Protein AF-A0A4W5PQU6-F1 (afdb_monomer_lite)

Sequence (144 aa):
MLPQLRRDQFDNLEKHTQSGIEFVERYSKFVKERSEIEISYAKQIRNLSKKYQPKKNSREEEENKYTSCRAFLSTLNELNDYAGQHEVIAENLTSQIITELSRYLTELKAERKSVRTHTLPVCVLIHLLFVCAIYFLYIHPSPS

Foldseek 3Di:
DDPDDDPDCVVVVLVVLVVVLVVLVVVLVVLLVVLVVLLVVLVVLLVVLVVPPDDPDPVVVVVCVDPVNVVVNVVSVVSNVVSVLSNVSSCCSVVPVSVVSVVVSVVSVVCSVVDDDDDDDPDVVVVVVVVVVCVVPVSDPDDD

Organism: NCBI:txid62062

pLDDT: mean 78.06, std 17.91, range [39.88, 98.31]

Radius of gyration: 25.52 Å; chains: 1; bounding box: 55×22×90 Å

Structure (mmCIF, N/CA/C/O backbone):
data_AF-A0A4W5PQU6-F1
#
_entry.id   AF-A0A4W5PQU6-F1
#
loop_
_atom_site.group_PDB
_atom_site.id
_atom_site.type_symbol
_atom_site.label_atom_id
_atom_site.label_alt_id
_atom_site.label_comp_id
_atom_site.label_asym_id
_atom_site.label_entity_id
_atom_site.label_seq_id
_atom_site.pdbx_PDB_ins_code
_atom_site.Cartn_x
_atom_site.Cartn_y
_atom_site.Cartn_z
_atom_site.occupancy
_atom_site.B_iso_or_equiv
_atom_site.auth_seq_id
_atom_site.auth_comp_id
_atom_site.auth_asym_id
_atom_site.auth_atom_id
_atom_site.pdbx_PDB_model_num
ATOM 1 N N . MET A 1 1 ? 28.219 14.332 -55.116 1.00 41.31 1 MET A N 1
ATOM 2 C CA . MET A 1 1 ? 28.054 14.444 -53.652 1.00 41.31 1 MET A CA 1
ATOM 3 C C . MET A 1 1 ? 26.777 13.692 -53.299 1.00 41.31 1 MET A C 1
ATOM 5 O O . MET A 1 1 ? 25.696 14.204 -53.546 1.00 41.31 1 MET A O 1
ATOM 9 N N . LEU A 1 2 ? 26.889 12.420 -52.904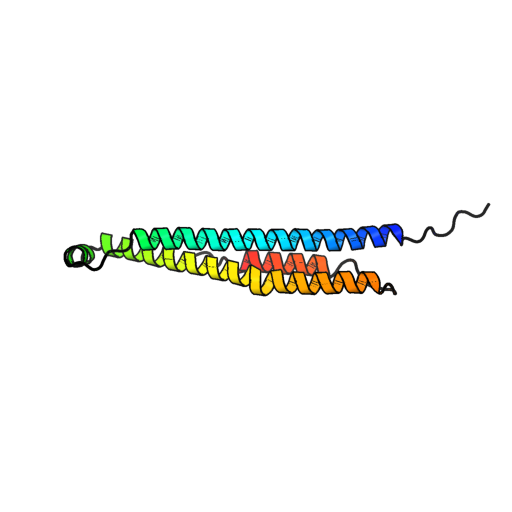 1.00 40.50 2 LEU A N 1
ATOM 10 C CA . LEU A 1 2 ? 25.724 11.605 -52.540 1.00 40.50 2 LEU A CA 1
ATOM 11 C C . LEU A 1 2 ? 25.187 12.084 -51.180 1.00 40.50 2 LEU A C 1
ATOM 13 O O . LEU A 1 2 ? 26.001 12.334 -50.286 1.00 40.50 2 LEU A O 1
ATOM 17 N N . PRO A 1 3 ? 23.862 12.244 -51.011 1.00 47.44 3 PRO A N 1
ATOM 18 C CA . PRO A 1 3 ? 23.292 12.669 -49.742 1.00 47.44 3 PRO A CA 1
ATOM 19 C C . PRO A 1 3 ? 23.584 11.599 -48.689 1.00 47.44 3 PRO A C 1
ATOM 21 O O . PRO A 1 3 ? 23.506 10.406 -48.976 1.00 47.44 3 PRO A O 1
ATOM 24 N N . GLN A 1 4 ? 23.969 12.043 -47.491 1.00 52.22 4 GLN A N 1
ATOM 25 C CA . GLN A 1 4 ? 24.349 11.199 -46.360 1.00 52.22 4 GLN A CA 1
ATOM 26 C C . GLN A 1 4 ? 23.266 10.148 -46.072 1.00 52.22 4 GLN A C 1
ATOM 28 O O . GLN A 1 4 ? 22.252 10.421 -45.432 1.00 52.22 4 GLN A O 1
ATOM 33 N N . LEU A 1 5 ? 23.484 8.938 -46.580 1.00 46.81 5 LEU A N 1
ATOM 34 C CA . LEU A 1 5 ? 22.621 7.789 -46.386 1.00 46.81 5 LEU A CA 1
ATOM 35 C C . LEU A 1 5 ? 22.848 7.261 -44.960 1.00 46.81 5 LEU A C 1
ATOM 37 O O . LEU A 1 5 ? 23.930 6.773 -44.655 1.00 46.81 5 LEU A O 1
ATOM 41 N N . ARG A 1 6 ? 21.808 7.349 -44.120 1.00 48.47 6 ARG A N 1
ATOM 42 C CA . ARG A 1 6 ? 21.674 6.729 -42.786 1.00 48.47 6 ARG A CA 1
ATOM 43 C C . ARG A 1 6 ? 22.739 7.117 -41.745 1.00 48.47 6 ARG A C 1
ATOM 45 O O . ARG A 1 6 ? 23.659 6.356 -41.479 1.00 48.47 6 ARG A O 1
ATOM 52 N N . ARG A 1 7 ? 22.497 8.219 -41.022 1.00 53.09 7 ARG A N 1
ATOM 53 C CA . ARG A 1 7 ? 22.714 8.175 -39.565 1.00 53.09 7 ARG A CA 1
ATOM 54 C C . ARG A 1 7 ? 21.633 7.256 -39.012 1.00 53.09 7 ARG A C 1
ATOM 56 O O . ARG A 1 7 ? 20.441 7.558 -39.087 1.00 53.09 7 ARG A O 1
ATOM 63 N N . ASP A 1 8 ? 22.056 6.062 -38.655 1.00 66.19 8 ASP A N 1
ATOM 64 C CA . ASP A 1 8 ? 21.224 5.029 -38.082 1.00 66.19 8 ASP A CA 1
ATOM 65 C C . ASP A 1 8 ? 20.594 5.546 -36.771 1.00 66.19 8 ASP A C 1
ATOM 67 O O . ASP A 1 8 ? 21.147 6.380 -36.062 1.00 66.19 8 ASP A O 1
ATOM 71 N N . GLN A 1 9 ? 19.353 5.156 -36.475 1.00 72.12 9 GLN A N 1
ATOM 72 C CA . GLN A 1 9 ? 18.593 5.712 -35.340 1.00 72.12 9 GLN A CA 1
ATOM 73 C C . GLN A 1 9 ? 19.093 5.191 -33.975 1.00 72.12 9 GLN A C 1
ATOM 75 O O . GLN A 1 9 ? 18.353 5.247 -32.993 1.00 72.12 9 GLN A O 1
ATOM 80 N N . PHE A 1 10 ? 20.320 4.664 -33.904 1.00 71.06 10 PHE A N 1
ATOM 81 C CA . PHE A 1 10 ? 20.870 4.023 -32.711 1.00 71.06 10 PHE A CA 1
ATOM 82 C C . PHE A 1 10 ? 20.955 4.994 -31.537 1.00 71.06 10 PHE A C 1
ATOM 84 O O . PHE A 1 10 ? 20.456 4.656 -30.471 1.00 71.06 10 PHE A O 1
ATOM 91 N N . ASP A 1 11 ? 21.447 6.220 -31.742 1.00 75.31 11 ASP A N 1
ATOM 92 C CA . ASP A 1 11 ? 21.533 7.228 -30.673 1.00 75.31 11 ASP A CA 1
ATOM 93 C C . ASP A 1 11 ? 20.157 7.575 -30.079 1.00 75.31 11 ASP A C 1
ATOM 95 O O . ASP A 1 11 ? 20.004 7.767 -28.871 1.00 75.31 11 ASP A O 1
ATOM 99 N N . ASN A 1 12 ? 19.128 7.665 -30.928 1.00 75.38 12 ASN A N 1
ATOM 100 C CA . ASN A 1 12 ? 17.764 7.967 -30.492 1.00 75.38 12 ASN A CA 1
ATOM 101 C C . ASN A 1 12 ? 17.141 6.775 -29.753 1.00 75.38 12 ASN A C 1
ATOM 103 O O . ASN A 1 12 ? 16.466 6.962 -28.741 1.00 75.38 12 ASN A O 1
ATOM 107 N N . LEU A 1 13 ? 17.394 5.555 -30.233 1.00 72.81 13 LEU A N 1
ATOM 108 C CA . LEU A 1 13 ? 16.939 4.322 -29.596 1.00 72.81 13 LEU A CA 1
ATOM 109 C C . LEU A 1 13 ? 17.620 4.108 -28.238 1.00 72.81 13 LEU A C 1
ATOM 111 O O . LEU A 1 13 ? 16.960 3.766 -27.257 1.00 72.81 13 LEU A O 1
ATOM 115 N N . GLU A 1 14 ? 18.924 4.351 -28.154 1.00 78.69 14 GLU A N 1
ATOM 116 C CA . GLU A 1 14 ? 19.679 4.252 -26.910 1.00 78.69 14 GLU A CA 1
ATOM 117 C C . GLU A 1 14 ? 19.147 5.239 -25.865 1.00 78.69 14 GLU A C 1
ATOM 119 O O . GLU A 1 14 ? 18.855 4.844 -24.736 1.00 78.69 14 GLU A O 1
ATOM 124 N N . LYS A 1 15 ? 18.930 6.502 -26.251 1.00 79.88 15 LYS A N 1
ATOM 125 C CA . LYS A 1 15 ? 18.326 7.504 -25.362 1.00 79.88 15 LYS A CA 1
ATOM 126 C C . LYS A 1 15 ? 16.925 7.095 -24.911 1.00 79.88 15 LYS A C 1
ATOM 128 O O . LYS A 1 15 ? 16.635 7.164 -23.723 1.00 79.88 15 LYS A O 1
ATOM 133 N N . HIS A 1 16 ? 16.072 6.629 -25.826 1.00 77.25 16 HIS A N 1
ATOM 134 C CA . HIS A 1 16 ? 14.705 6.222 -25.492 1.00 77.25 16 HIS A CA 1
ATOM 135 C C . HIS A 1 16 ? 14.670 5.040 -24.511 1.00 77.25 16 HIS A C 1
ATOM 137 O O . HIS A 1 16 ? 13.930 5.072 -23.528 1.00 77.25 16 HIS A O 1
ATOM 143 N N . THR A 1 17 ? 15.509 4.023 -24.734 1.00 78.94 17 THR A N 1
ATOM 144 C CA . THR A 1 17 ? 15.605 2.858 -23.838 1.00 78.94 17 THR A CA 1
ATOM 145 C C . THR A 1 17 ? 16.166 3.226 -22.463 1.00 78.94 17 THR A C 1
ATOM 147 O O . THR A 1 17 ? 15.649 2.758 -21.450 1.00 78.94 17 THR A O 1
ATOM 15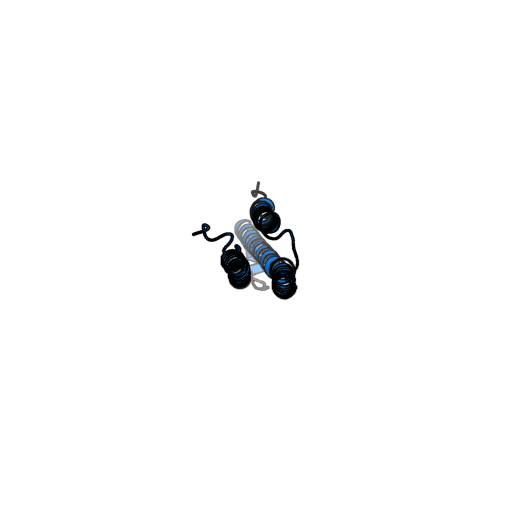0 N N . GLN A 1 18 ? 17.157 4.120 -22.396 1.00 83.75 18 GLN A N 1
ATOM 151 C CA . GLN A 1 18 ? 17.657 4.679 -21.136 1.00 83.75 18 GLN A CA 1
ATOM 152 C C . GLN A 1 18 ? 16.566 5.466 -20.388 1.00 83.75 18 GLN A C 1
ATOM 154 O O . GLN A 1 18 ? 16.358 5.233 -19.199 1.00 83.75 18 GLN A O 1
ATOM 159 N N . SER A 1 19 ? 15.810 6.330 -21.074 1.00 85.00 19 SER A N 1
ATOM 160 C CA . SER A 1 19 ? 14.696 7.064 -20.456 1.00 85.00 19 SER A CA 1
ATOM 161 C C . SER A 1 19 ? 13.587 6.139 -19.942 1.00 85.00 19 SER A C 1
ATOM 163 O O . SER A 1 19 ? 12.998 6.415 -18.899 1.00 85.00 19 SER A O 1
ATOM 165 N N . GLY A 1 20 ? 13.316 5.024 -20.629 1.00 81.56 20 GLY A N 1
ATOM 166 C CA . GLY A 1 20 ? 12.383 3.998 -20.152 1.00 81.56 20 GLY A CA 1
ATOM 167 C C . GLY A 1 20 ? 12.836 3.354 -18.838 1.00 81.56 20 GLY A C 1
ATOM 168 O O . GLY A 1 20 ? 12.036 3.215 -17.914 1.00 81.56 20 GLY A O 1
ATOM 169 N N . ILE A 1 21 ? 14.128 3.030 -18.718 1.00 86.31 21 ILE A N 1
ATOM 170 C CA . ILE A 1 21 ? 14.726 2.499 -17.482 1.00 86.31 21 ILE A CA 1
ATOM 171 C C . ILE A 1 21 ? 14.597 3.516 -16.338 1.00 86.31 21 ILE A C 1
ATOM 173 O O . ILE A 1 21 ? 14.110 3.169 -15.263 1.00 86.31 21 ILE A O 1
ATOM 177 N N . GLU A 1 22 ? 14.964 4.777 -16.576 1.00 89.62 22 GLU A N 1
ATOM 178 C CA . GLU A 1 22 ? 14.862 5.853 -15.575 1.00 89.62 22 GLU A CA 1
ATOM 179 C C . GLU A 1 22 ? 13.421 6.098 -15.118 1.00 89.62 22 GLU A C 1
ATOM 181 O O . GLU A 1 22 ? 13.171 6.410 -13.950 1.00 89.62 22 GLU A O 1
ATOM 186 N N . PHE A 1 23 ? 12.457 5.964 -16.031 1.00 86.69 23 PHE A N 1
ATOM 187 C CA . PHE A 1 23 ? 11.044 6.072 -15.698 1.00 86.69 23 PHE A CA 1
ATOM 188 C C . PHE A 1 23 ? 10.605 4.950 -14.755 1.00 86.69 23 PHE A C 1
ATOM 190 O O . PHE A 1 23 ? 9.992 5.236 -13.726 1.00 86.69 23 PHE A O 1
ATOM 197 N N . VAL A 1 24 ? 10.945 3.693 -15.066 1.00 86.38 24 VAL A N 1
ATOM 198 C CA . VAL A 1 24 ? 10.609 2.542 -14.212 1.00 86.38 24 VAL A CA 1
ATOM 199 C C . VAL A 1 24 ? 11.254 2.690 -12.834 1.00 86.38 24 VAL A C 1
ATOM 201 O O . VAL A 1 24 ? 10.580 2.489 -11.832 1.00 86.38 24 VAL A O 1
ATOM 204 N N . GLU A 1 25 ? 12.515 3.124 -12.750 1.00 92.50 25 GLU A N 1
ATOM 205 C CA . GLU A 1 25 ? 13.189 3.388 -11.469 1.00 92.50 25 GLU A CA 1
ATOM 206 C C . GLU A 1 25 ? 12.475 4.464 -10.641 1.00 92.50 25 GLU A C 1
ATOM 208 O O . GLU A 1 25 ? 12.243 4.289 -9.440 1.00 92.50 25 GLU A O 1
ATOM 213 N N . ARG A 1 26 ? 12.078 5.566 -11.286 1.00 92.31 26 ARG A N 1
ATOM 214 C CA . ARG A 1 26 ? 11.320 6.644 -10.641 1.00 92.31 26 ARG A CA 1
ATOM 215 C C . ARG A 1 26 ? 9.956 6.161 -10.159 1.00 92.31 26 ARG A C 1
ATOM 217 O O . ARG A 1 26 ? 9.550 6.504 -9.051 1.00 92.31 26 ARG A O 1
ATOM 224 N N . TYR A 1 27 ? 9.265 5.365 -10.969 1.00 87.81 27 TYR A N 1
ATOM 225 C CA . TYR A 1 27 ? 7.961 4.818 -10.622 1.00 87.81 27 TYR A CA 1
ATOM 226 C C . TYR A 1 27 ? 8.058 3.814 -9.465 1.00 87.81 27 TYR A C 1
ATOM 228 O O . TYR A 1 27 ? 7.286 3.910 -8.516 1.00 87.81 27 TYR A O 1
ATOM 236 N N . SER A 1 28 ? 9.062 2.932 -9.458 1.00 89.62 28 SER A N 1
ATOM 237 C CA . SER A 1 28 ? 9.336 2.033 -8.328 1.00 89.62 28 SER A CA 1
ATOM 238 C C . SER A 1 28 ? 9.553 2.796 -7.024 1.00 89.62 28 SER A C 1
ATOM 240 O O . SER A 1 28 ? 9.004 2.421 -5.988 1.00 89.62 28 SER A O 1
ATOM 242 N N . LYS A 1 29 ? 10.312 3.900 -7.068 1.00 94.69 29 LYS A N 1
ATOM 243 C CA . LYS A 1 29 ? 10.505 4.771 -5.902 1.00 94.69 29 LYS A CA 1
ATOM 244 C C . LYS A 1 29 ? 9.187 5.400 -5.441 1.00 94.69 29 LYS A C 1
ATOM 246 O O . LYS A 1 29 ? 8.898 5.372 -4.251 1.00 94.69 29 LYS A O 1
ATOM 251 N N . PHE A 1 30 ? 8.374 5.897 -6.371 1.00 93.88 30 PHE A N 1
ATOM 252 C CA . PHE A 1 30 ? 7.049 6.437 -6.062 1.00 93.88 30 PHE A CA 1
ATOM 253 C C . PHE A 1 30 ? 6.139 5.401 -5.383 1.00 93.88 30 PHE A C 1
ATOM 255 O O . PHE A 1 30 ? 5.532 5.699 -4.357 1.00 93.88 30 PHE A O 1
ATOM 262 N N . VAL A 1 31 ? 6.064 4.173 -5.909 1.00 92.38 31 VAL A N 1
ATOM 263 C CA . VAL A 1 31 ? 5.240 3.104 -5.316 1.00 92.38 31 VAL A CA 1
ATOM 264 C C . VAL A 1 31 ? 5.739 2.737 -3.916 1.00 92.38 31 VAL A C 1
ATOM 266 O O . VAL A 1 31 ? 4.928 2.507 -3.019 1.00 92.38 31 VAL A O 1
ATOM 269 N N . LYS A 1 32 ? 7.059 2.738 -3.706 1.00 94.50 32 LYS A N 1
ATOM 270 C CA . LYS A 1 32 ? 7.659 2.523 -2.387 1.00 94.50 32 LYS A CA 1
ATOM 271 C C . LYS A 1 32 ? 7.261 3.608 -1.387 1.00 94.50 32 LYS A C 1
ATOM 273 O O . LYS A 1 32 ? 6.758 3.278 -0.319 1.00 94.50 32 LYS A O 1
ATOM 278 N N . GLU A 1 33 ? 7.426 4.878 -1.746 1.00 97.25 33 GLU A N 1
ATOM 279 C CA . GLU A 1 33 ? 7.026 6.006 -0.892 1.00 97.25 33 GLU A CA 1
ATOM 280 C C . GLU A 1 33 ? 5.515 5.982 -0.608 1.00 97.25 33 GLU A C 1
ATOM 282 O O . GLU A 1 33 ? 5.090 6.219 0.521 1.00 97.25 33 GLU A O 1
ATOM 287 N N . ARG A 1 34 ? 4.691 5.609 -1.596 1.00 94.44 34 ARG A N 1
ATOM 288 C CA . ARG A 1 34 ? 3.251 5.405 -1.395 1.00 94.44 34 ARG A CA 1
ATOM 289 C C . ARG A 1 34 ? 2.972 4.298 -0.375 1.00 94.44 34 ARG A C 1
ATOM 291 O O . ARG A 1 34 ? 2.172 4.519 0.523 1.00 94.44 34 ARG A O 1
ATOM 298 N N . SER A 1 35 ? 3.631 3.143 -0.479 1.00 95.44 35 SER A N 1
ATOM 299 C CA . SER A 1 35 ? 3.496 2.055 0.503 1.00 95.44 35 SER A CA 1
ATOM 300 C C . SER A 1 35 ? 3.837 2.527 1.921 1.00 95.44 35 SER A C 1
ATOM 302 O O . SER A 1 35 ? 3.078 2.290 2.858 1.00 95.44 35 SER A O 1
ATOM 304 N N . GLU A 1 36 ? 4.921 3.288 2.083 1.00 97.25 36 GLU A N 1
ATOM 305 C CA . GLU A 1 36 ? 5.318 3.853 3.380 1.00 97.25 36 GLU A CA 1
ATOM 306 C C . GLU A 1 36 ? 4.254 4.809 3.959 1.00 97.25 36 GLU A C 1
ATOM 308 O O . GLU A 1 36 ? 3.994 4.788 5.168 1.00 97.25 36 GLU A O 1
ATOM 313 N N . ILE A 1 37 ? 3.594 5.604 3.107 1.00 97.31 37 ILE A N 1
ATOM 314 C CA . ILE A 1 37 ? 2.465 6.460 3.503 1.00 97.31 37 ILE A CA 1
ATOM 315 C C . ILE A 1 37 ? 1.282 5.616 3.991 1.00 97.31 37 ILE A C 1
ATOM 317 O O . ILE A 1 37 ? 0.750 5.904 5.064 1.00 97.31 37 ILE A O 1
ATOM 321 N N . GLU A 1 38 ? 0.900 4.567 3.258 1.00 96.88 38 GLU A N 1
ATOM 322 C CA . GLU A 1 38 ? -0.214 3.679 3.628 1.00 96.88 38 GLU A CA 1
ATOM 323 C C . GLU A 1 38 ? 0.040 2.989 4.983 1.00 96.88 38 GLU A C 1
ATOM 325 O O . GLU A 1 38 ? -0.825 3.002 5.862 1.00 96.88 38 GLU A O 1
ATOM 330 N N . ILE A 1 39 ? 1.263 2.486 5.216 1.00 97.31 39 ILE A N 1
ATOM 331 C CA . ILE A 1 39 ? 1.673 1.890 6.505 1.00 97.31 39 ILE A CA 1
ATOM 332 C C . ILE A 1 39 ? 1.562 2.916 7.637 1.00 97.31 39 ILE A C 1
ATOM 334 O O . ILE A 1 39 ? 1.041 2.625 8.720 1.00 97.31 39 ILE A O 1
ATOM 338 N N . SER A 1 40 ? 2.073 4.128 7.410 1.00 98.12 40 SER A N 1
ATOM 339 C CA . SER A 1 40 ? 2.032 5.201 8.404 1.00 98.12 40 SER A CA 1
ATOM 340 C C . SER A 1 40 ? 0.597 5.611 8.733 1.00 98.12 40 SER A C 1
ATOM 342 O O . SER A 1 40 ? 0.261 5.814 9.905 1.00 98.12 40 SER A O 1
ATOM 344 N N . TYR A 1 41 ? -0.262 5.703 7.719 1.00 97.31 41 TYR A N 1
ATOM 345 C CA . TYR A 1 41 ? -1.667 6.051 7.875 1.00 97.31 41 TYR A CA 1
ATOM 346 C C . TYR A 1 41 ? -2.425 4.981 8.670 1.00 97.31 41 TYR A C 1
ATOM 348 O O . TYR A 1 41 ? -3.012 5.297 9.709 1.00 97.31 41 TYR A O 1
ATOM 356 N N . ALA A 1 42 ? -2.312 3.707 8.278 1.00 97.62 42 ALA A N 1
ATOM 357 C CA . ALA A 1 42 ? -2.909 2.586 9.002 1.00 97.62 42 ALA A CA 1
ATOM 358 C C . ALA A 1 42 ? -2.496 2.569 10.482 1.00 97.62 42 ALA A C 1
ATOM 360 O O . ALA A 1 42 ? -3.333 2.462 11.384 1.00 97.62 42 ALA A O 1
ATOM 361 N N . LYS A 1 43 ? -1.198 2.757 10.756 1.00 98.25 43 LYS A N 1
ATOM 362 C CA . LYS A 1 43 ? -0.662 2.810 12.121 1.00 98.25 43 LYS A CA 1
ATOM 363 C C . LYS A 1 43 ? -1.275 3.948 12.938 1.00 98.25 43 LYS A C 1
ATOM 365 O O . LYS A 1 43 ? -1.600 3.750 14.110 1.00 98.25 43 LYS A O 1
ATOM 370 N N . GLN A 1 44 ? -1.424 5.134 12.351 1.00 98.31 44 GLN A N 1
ATOM 371 C CA . GLN A 1 44 ? -2.024 6.283 13.030 1.00 98.31 44 GLN A CA 1
ATOM 372 C C . GLN A 1 44 ? -3.500 6.037 13.363 1.00 98.31 44 GLN A C 1
ATOM 374 O O . GLN A 1 44 ? -3.897 6.261 14.509 1.00 98.31 44 GLN A O 1
ATOM 379 N N . ILE A 1 45 ? -4.283 5.496 12.422 1.00 97.94 45 ILE A N 1
ATOM 380 C CA . ILE A 1 45 ? -5.697 5.160 12.647 1.00 97.94 45 ILE A CA 1
ATOM 381 C C . ILE A 1 45 ? -5.848 4.076 13.722 1.00 97.94 45 ILE A C 1
ATOM 383 O O . ILE A 1 45 ? -6.646 4.234 14.649 1.00 97.94 45 ILE A O 1
ATOM 387 N N . ARG A 1 46 ? -5.032 3.016 13.687 1.00 97.50 46 ARG A N 1
ATOM 388 C CA . ARG A 1 46 ? -5.063 1.965 14.715 1.00 97.50 46 ARG A CA 1
ATOM 389 C C . ARG A 1 46 ? -4.717 2.496 16.103 1.00 97.50 46 ARG A C 1
ATOM 391 O O . ARG A 1 46 ? -5.382 2.155 17.080 1.00 97.50 46 ARG A O 1
ATOM 398 N N . ASN A 1 47 ? -3.685 3.333 16.204 1.00 97.62 47 ASN A N 1
ATOM 399 C CA . ASN A 1 47 ? -3.299 3.948 17.473 1.00 97.62 47 ASN A CA 1
ATOM 400 C C . ASN A 1 47 ? -4.411 4.844 18.024 1.00 97.62 47 ASN A C 1
ATOM 402 O O . ASN A 1 47 ? -4.650 4.837 19.231 1.00 97.62 47 ASN A O 1
ATOM 406 N N . LEU A 1 48 ? -5.099 5.582 17.148 1.00 97.94 48 LEU A N 1
ATOM 407 C CA . LEU A 1 48 ? -6.258 6.383 17.516 1.00 97.94 48 LEU A CA 1
ATOM 408 C C . LEU A 1 48 ? -7.388 5.492 18.046 1.00 97.94 48 LEU A C 1
ATOM 410 O O . LEU A 1 48 ? -7.806 5.690 19.183 1.00 97.94 48 LEU A O 1
ATOM 414 N N . SER A 1 49 ? -7.820 4.478 17.287 1.00 96.25 49 SER A N 1
ATOM 415 C CA . SER A 1 49 ? -8.881 3.553 17.717 1.00 96.25 49 SER A CA 1
ATOM 416 C C . SER A 1 49 ? -8.547 2.918 19.074 1.00 96.25 49 SER A C 1
ATOM 418 O O . SER A 1 49 ? -9.311 3.032 20.032 1.00 96.25 49 SER A O 1
ATOM 420 N N . LYS A 1 50 ? -7.331 2.378 19.224 1.00 94.88 50 LYS A N 1
ATOM 421 C CA . LYS A 1 50 ? -6.858 1.762 20.472 1.00 94.88 50 LYS A CA 1
ATOM 422 C C . LYS A 1 50 ? -6.812 2.731 21.659 1.00 94.88 50 LYS A C 1
ATOM 424 O O . LYS A 1 50 ? -7.031 2.305 22.789 1.00 94.88 50 LYS A O 1
ATOM 429 N N . LYS A 1 51 ? -6.510 4.015 21.432 1.00 96.06 51 LYS A N 1
ATOM 430 C CA . LYS A 1 51 ? -6.465 5.040 22.490 1.00 96.06 51 LYS A CA 1
ATOM 431 C C . LYS A 1 51 ? -7.844 5.296 23.105 1.00 96.06 51 LYS A C 1
ATOM 433 O O . LYS A 1 51 ? -7.906 5.610 24.291 1.00 96.06 51 LYS A O 1
ATOM 438 N N . TYR A 1 52 ? -8.904 5.184 22.305 1.00 94.00 52 TYR A N 1
ATOM 439 C CA . TYR A 1 52 ? -10.283 5.471 22.714 1.00 94.00 52 TYR A CA 1
ATOM 440 C C . TYR A 1 52 ? -11.123 4.218 22.991 1.00 94.00 52 TYR A C 1
ATOM 442 O O . TYR A 1 52 ? -12.257 4.348 23.445 1.00 94.00 52 TYR A O 1
ATOM 450 N N . GLN A 1 53 ? -10.580 3.021 22.755 1.00 91.56 53 GLN A N 1
ATOM 451 C CA . GLN A 1 53 ? -11.220 1.767 23.147 1.00 91.56 53 GLN A CA 1
ATOM 452 C C . GLN A 1 53 ? -11.462 1.721 24.670 1.00 91.56 53 GLN A C 1
ATOM 454 O O . GLN A 1 53 ? -10.538 2.040 25.431 1.00 91.56 53 GLN A O 1
ATOM 459 N N . PRO A 1 54 ? -12.659 1.296 25.123 1.00 85.31 54 PRO A N 1
ATOM 460 C CA . PRO A 1 54 ? -12.966 1.120 26.538 1.00 85.31 54 PRO A CA 1
ATOM 461 C C . PRO A 1 54 ? -11.950 0.198 27.235 1.00 85.31 54 PRO A C 1
ATOM 463 O O . PRO A 1 54 ? -11.611 -0.885 26.744 1.00 85.31 54 PRO A O 1
ATOM 466 N N . LYS A 1 55 ? -11.446 0.610 28.398 1.00 81.12 55 LYS A N 1
ATOM 467 C CA . LYS A 1 55 ? -10.605 -0.216 29.267 1.00 81.12 55 LYS A CA 1
ATOM 468 C C . LYS A 1 55 ? -11.508 -1.125 30.091 1.00 81.12 55 LYS A C 1
ATOM 470 O O . LYS A 1 55 ? -12.378 -0.651 30.804 1.00 81.12 55 LYS A O 1
ATOM 475 N N . LYS A 1 56 ? -11.239 -2.435 30.092 1.00 70.00 56 LYS A N 1
ATOM 476 C CA . LYS A 1 56 ? -11.973 -3.409 30.922 1.00 70.00 56 LYS A CA 1
ATOM 477 C C . LYS A 1 56 ? -11.887 -3.050 32.414 1.00 70.00 56 LYS A C 1
ATOM 479 O O . LYS A 1 56 ? -10.927 -3.413 33.091 1.00 70.00 56 LYS A O 1
ATOM 484 N N . ASN A 1 57 ? -12.879 -2.317 32.907 1.00 75.75 57 ASN A N 1
ATOM 485 C CA . ASN A 1 57 ? -13.100 -1.974 34.304 1.00 75.75 57 ASN A CA 1
ATOM 486 C C . ASN A 1 57 ? -14.616 -1.986 34.583 1.00 75.75 57 ASN A C 1
ATOM 488 O O . ASN A 1 57 ? -15.426 -1.842 33.668 1.00 75.75 57 ASN A O 1
ATOM 492 N N . SER A 1 58 ? -15.001 -2.178 35.847 1.00 67.06 58 SER A N 1
ATOM 493 C CA . SER A 1 58 ? -16.402 -2.389 36.248 1.00 67.06 58 SER A CA 1
ATOM 494 C C . SER A 1 58 ? -17.329 -1.197 35.976 1.00 67.06 58 SER A C 1
ATOM 496 O O . SER A 1 58 ? -18.539 -1.375 35.894 1.00 67.06 58 SER A O 1
ATOM 498 N N . ARG A 1 59 ? -16.780 0.013 35.825 1.00 68.50 59 ARG A N 1
ATOM 499 C CA . ARG A 1 59 ? -17.546 1.241 35.576 1.00 68.50 59 ARG A CA 1
ATOM 500 C C . ARG A 1 59 ? -17.910 1.399 34.097 1.00 68.50 59 ARG A C 1
ATOM 502 O O . ARG A 1 59 ? -19.039 1.756 33.781 1.00 68.50 59 ARG A O 1
ATOM 509 N N . GLU A 1 60 ? -16.993 1.079 33.190 1.00 66.56 60 GLU A N 1
ATOM 510 C CA . GLU A 1 60 ? -17.251 1.129 31.744 1.00 66.56 60 GLU A CA 1
ATOM 511 C C . GLU A 1 60 ? -18.155 -0.018 31.260 1.00 66.56 60 GLU A C 1
ATOM 513 O O . GLU A 1 60 ? -18.865 0.133 30.269 1.00 66.56 60 GLU A O 1
ATOM 518 N N . GLU A 1 61 ? -18.206 -1.153 31.969 1.00 66.38 61 GLU A N 1
ATOM 519 C CA . GLU A 1 61 ? -19.189 -2.218 31.699 1.00 66.38 61 GLU A CA 1
ATOM 520 C C . GLU A 1 61 ? -20.641 -1.753 31.888 1.00 66.38 61 GLU A C 1
ATOM 522 O O . GLU A 1 61 ? -21.530 -2.193 31.155 1.0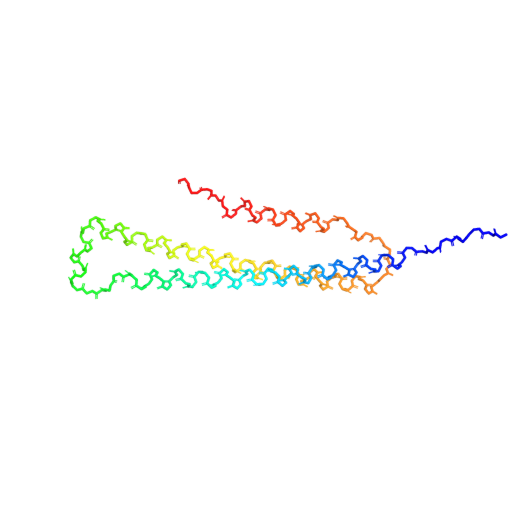0 66.38 61 GLU A O 1
ATOM 527 N N . GLU A 1 62 ? -20.893 -0.834 32.826 1.00 66.31 62 GLU A N 1
ATOM 528 C CA . GLU A 1 62 ? -22.200 -0.187 32.954 1.00 66.31 62 GLU A CA 1
ATOM 529 C C . GLU A 1 62 ? -22.462 0.830 31.841 1.00 66.31 62 GLU A C 1
ATOM 531 O O . GLU A 1 62 ? -23.577 0.874 31.321 1.00 66.31 62 GLU A O 1
ATOM 536 N N . GLU A 1 63 ? -21.456 1.603 31.424 1.00 64.69 63 GLU A N 1
ATOM 537 C CA . GLU A 1 63 ? -21.591 2.586 30.336 1.00 64.69 63 GLU A CA 1
ATOM 538 C C . GLU A 1 63 ? -21.819 1.919 28.966 1.00 64.69 63 GLU A C 1
ATOM 540 O O . GLU A 1 63 ? -22.607 2.417 28.156 1.00 64.69 63 GLU A O 1
ATOM 545 N N . ASN A 1 64 ? -21.251 0.729 28.745 1.00 67.94 64 ASN A N 1
ATOM 546 C CA . ASN A 1 64 ? -21.471 -0.102 27.554 1.00 67.94 64 ASN A CA 1
ATOM 547 C C . ASN A 1 64 ? -22.925 -0.598 27.390 1.00 67.94 64 ASN A C 1
ATOM 549 O O . ASN A 1 64 ? -23.270 -1.166 26.349 1.00 67.94 64 ASN A O 1
ATOM 553 N N . LYS A 1 65 ? -23.805 -0.379 28.380 1.00 78.38 65 LYS A N 1
ATOM 554 C CA . LYS A 1 65 ? -25.243 -0.680 28.271 1.00 78.38 65 LYS A CA 1
ATOM 555 C C . LYS A 1 65 ? -26.003 0.353 27.433 1.00 78.38 65 LYS A C 1
ATOM 557 O O . LYS A 1 65 ? -27.063 0.027 26.897 1.00 78.38 65 LYS A O 1
ATOM 562 N N . TYR A 1 66 ? -25.484 1.575 27.290 1.00 86.06 66 TYR A N 1
ATOM 563 C CA . TYR A 1 66 ? -26.141 2.626 26.512 1.00 86.06 66 TYR A CA 1
ATOM 564 C C . TYR A 1 66 ? -25.894 2.460 25.009 1.00 86.06 66 TYR A C 1
ATOM 566 O O . TYR A 1 66 ? -24.791 2.140 24.561 1.00 86.06 66 TYR A O 1
ATOM 574 N N . THR A 1 67 ? -26.922 2.729 24.202 1.00 91.81 67 THR A N 1
ATOM 575 C CA . THR A 1 67 ? -26.854 2.632 22.734 1.00 91.81 67 THR A CA 1
ATOM 576 C C . THR A 1 67 ? -25.810 3.568 22.129 1.00 91.81 67 THR A C 1
ATOM 578 O O . THR A 1 67 ? -25.146 3.187 21.170 1.00 91.81 67 THR A O 1
ATOM 581 N N . SER A 1 68 ? -25.607 4.750 22.716 1.00 89.31 68 SER A N 1
ATOM 582 C CA . SER A 1 68 ? -24.566 5.703 22.313 1.00 89.31 68 SER A CA 1
ATOM 583 C C . SER A 1 68 ? -23.153 5.134 22.476 1.00 89.31 68 SER A C 1
ATOM 585 O O . SER A 1 68 ? -22.339 5.248 21.562 1.00 89.31 68 SER A O 1
ATOM 587 N N . CYS A 1 69 ? -22.871 4.475 23.604 1.00 89.81 69 CYS A N 1
ATOM 588 C CA . CYS A 1 69 ? -21.574 3.852 23.868 1.00 89.81 69 CYS A CA 1
ATOM 589 C C . CYS A 1 69 ? -21.310 2.692 22.895 1.00 89.81 69 CYS A C 1
ATOM 591 O O . CYS A 1 69 ? -20.246 2.611 22.282 1.00 89.81 69 CYS A O 1
ATOM 593 N N . ARG A 1 70 ? -22.324 1.849 22.658 1.00 89.38 70 ARG A N 1
ATOM 594 C CA . ARG A 1 70 ? -22.241 0.751 21.681 1.00 89.38 70 ARG A CA 1
ATOM 595 C C . ARG A 1 70 ? -22.020 1.246 20.250 1.00 89.38 70 ARG A C 1
ATOM 597 O O . ARG A 1 70 ? -21.234 0.640 19.527 1.00 89.38 70 ARG A O 1
ATOM 604 N N . ALA A 1 71 ? -22.682 2.332 19.848 1.00 93.06 71 ALA A N 1
ATOM 605 C CA . ALA A 1 71 ? -22.484 2.942 18.534 1.00 93.06 71 ALA A CA 1
ATOM 606 C C . ALA A 1 71 ? -21.047 3.458 18.372 1.00 93.06 71 ALA A C 1
ATOM 608 O O . ALA A 1 71 ? -20.400 3.159 17.372 1.00 93.06 71 ALA A O 1
ATOM 609 N N . PHE A 1 72 ? -20.514 4.143 19.388 1.00 93.62 72 PHE A N 1
ATOM 610 C CA . PHE A 1 72 ? -19.127 4.603 19.372 1.00 93.62 72 PHE A CA 1
ATOM 611 C C . PHE A 1 72 ? -18.128 3.440 19.286 1.00 93.62 72 PHE A C 1
ATOM 613 O O . PHE A 1 72 ? -17.193 3.494 18.490 1.00 93.62 72 PHE A O 1
ATOM 620 N N . LEU A 1 73 ? -18.353 2.358 20.038 1.00 92.25 73 LEU A N 1
ATOM 621 C CA . LEU A 1 73 ? -17.531 1.150 19.950 1.00 92.25 73 LEU A CA 1
ATOM 622 C C . LEU A 1 73 ? -17.563 0.530 18.543 1.00 92.25 73 LEU A C 1
ATOM 624 O O . LEU A 1 73 ? -16.520 0.107 18.048 1.00 92.25 73 LEU A O 1
ATOM 628 N N . SER A 1 74 ? -18.728 0.515 17.885 1.00 93.75 74 SER A N 1
ATOM 629 C CA . SER A 1 74 ? -18.846 0.084 16.483 1.00 93.75 74 SER A CA 1
ATOM 630 C C . SER A 1 74 ? -17.961 0.931 15.575 1.00 93.75 74 SER A C 1
ATOM 632 O O . SER A 1 74 ? -17.148 0.384 14.838 1.00 93.75 74 SER A O 1
ATOM 634 N N . THR A 1 75 ? -18.022 2.259 15.705 1.00 95.75 75 THR A N 1
ATOM 635 C CA . THR A 1 75 ? -17.173 3.176 14.931 1.00 95.75 75 THR A CA 1
ATO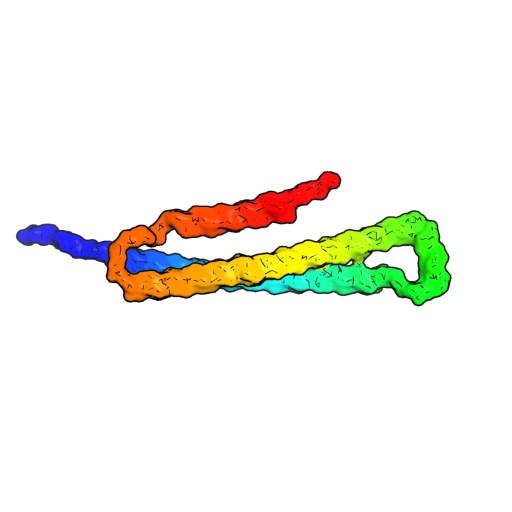M 636 C C . THR A 1 75 ? -15.680 2.942 15.184 1.00 95.75 75 THR A C 1
ATOM 638 O O . THR A 1 75 ? -14.881 2.987 14.252 1.00 95.75 75 THR A O 1
ATOM 641 N N . LEU A 1 76 ? -15.270 2.667 16.428 1.00 96.19 76 LEU A N 1
ATOM 642 C CA . LEU A 1 76 ? -13.871 2.347 16.738 1.00 96.19 76 LEU A CA 1
ATOM 643 C C . LEU A 1 76 ? -13.414 1.032 16.094 1.00 96.19 76 LEU A C 1
ATOM 645 O O . LEU A 1 76 ? -12.260 0.941 15.662 1.00 96.19 76 LEU A O 1
ATOM 649 N N . ASN A 1 77 ? -14.293 0.029 16.035 1.00 94.38 77 ASN A N 1
ATOM 650 C CA . ASN A 1 77 ? -14.013 -1.243 15.372 1.00 94.38 77 ASN A CA 1
ATOM 651 C C . ASN A 1 77 ? -13.924 -1.061 13.852 1.00 94.38 77 ASN A C 1
ATOM 653 O O . ASN A 1 77 ? -12.936 -1.484 13.262 1.00 94.38 77 ASN A O 1
ATOM 657 N N . GLU A 1 78 ? -14.861 -0.329 13.243 1.00 95.94 78 GLU A N 1
ATOM 658 C CA . GLU A 1 78 ? -14.822 0.018 11.815 1.00 95.94 78 GLU A CA 1
ATOM 659 C C . GLU A 1 78 ? -13.544 0.785 11.449 1.00 95.94 78 GLU A C 1
ATOM 661 O O . GLU A 1 78 ? -12.909 0.486 10.442 1.00 95.94 78 GLU A O 1
ATOM 666 N N . LEU A 1 79 ? -13.097 1.724 12.293 1.00 95.38 79 LEU A N 1
ATOM 667 C CA . LEU A 1 79 ? -11.812 2.407 12.101 1.00 95.38 79 LEU A CA 1
ATOM 668 C C . LEU A 1 79 ? -10.620 1.444 12.160 1.00 95.38 79 LEU A C 1
ATOM 670 O O . LEU A 1 79 ? -9.639 1.628 11.438 1.00 95.38 79 LEU A O 1
ATOM 674 N N . ASN A 1 80 ? -10.674 0.427 13.020 1.00 93.75 80 ASN A N 1
ATOM 675 C CA . ASN A 1 80 ? -9.621 -0.579 13.090 1.00 93.75 80 ASN A CA 1
ATOM 676 C C . ASN A 1 80 ? -9.613 -1.481 11.844 1.00 93.75 80 ASN A C 1
ATOM 678 O O . ASN A 1 80 ? -8.536 -1.786 11.330 1.00 93.75 80 ASN A O 1
ATOM 682 N N . ASP A 1 81 ? -10.787 -1.849 11.333 1.00 94.75 81 ASP A N 1
ATOM 683 C CA . ASP A 1 81 ? -10.923 -2.614 10.090 1.00 94.75 81 ASP A CA 1
ATOM 684 C C . ASP A 1 81 ? -10.449 -1.792 8.885 1.00 94.75 81 ASP A C 1
ATOM 686 O O . ASP A 1 81 ? -9.703 -2.292 8.042 1.00 94.75 81 ASP A O 1
ATOM 690 N N . TYR A 1 82 ? -10.784 -0.500 8.851 1.00 93.19 82 TYR A N 1
ATOM 691 C CA . TYR A 1 82 ? -10.306 0.447 7.846 1.00 93.19 82 TYR A CA 1
ATOM 692 C C . TYR A 1 82 ? -8.775 0.566 7.853 1.00 93.19 82 TYR A C 1
ATOM 694 O O . TYR A 1 82 ? -8.140 0.502 6.802 1.00 93.19 82 TYR A O 1
ATOM 702 N N . ALA A 1 83 ? -8.148 0.639 9.033 1.00 95.62 83 ALA A N 1
ATOM 703 C CA . ALA A 1 83 ? -6.690 0.575 9.137 1.00 95.62 83 ALA A CA 1
ATOM 704 C C . ALA A 1 83 ? -6.124 -0.736 8.559 1.00 95.62 83 ALA A C 1
ATOM 706 O O . ALA A 1 83 ? -5.102 -0.705 7.879 1.00 95.62 83 ALA A O 1
ATOM 707 N N . GLY A 1 84 ? -6.794 -1.871 8.788 1.00 94.56 84 GLY A N 1
ATOM 708 C CA . GLY A 1 84 ? -6.418 -3.158 8.195 1.00 94.56 84 GLY A CA 1
ATOM 709 C C . GLY A 1 84 ? -6.462 -3.150 6.663 1.00 94.56 84 GLY A C 1
ATOM 710 O O . GLY A 1 84 ? -5.555 -3.674 6.023 1.00 94.56 84 GLY A O 1
ATOM 711 N N . GLN A 1 85 ? -7.454 -2.491 6.058 1.00 92.25 85 GLN A N 1
ATOM 712 C CA . GLN A 1 85 ? -7.522 -2.338 4.597 1.00 92.25 85 GLN A CA 1
ATOM 713 C C . GLN A 1 85 ? -6.310 -1.572 4.050 1.00 92.25 85 GLN A C 1
ATOM 715 O O . GLN A 1 85 ? -5.702 -1.999 3.069 1.00 92.25 85 GLN A O 1
ATOM 720 N N . HIS A 1 86 ? -5.906 -0.486 4.714 1.00 94.44 86 HIS A N 1
ATOM 721 C CA . HIS A 1 86 ? -4.707 0.269 4.337 1.00 94.44 86 HIS A CA 1
ATOM 722 C C . HIS A 1 86 ? -3.417 -0.560 4.453 1.00 94.44 86 HIS A C 1
ATOM 724 O O . HIS A 1 86 ? -2.520 -0.417 3.621 1.00 94.44 86 HIS A O 1
ATOM 730 N N . GLU A 1 87 ? -3.321 -1.474 5.423 1.00 95.06 87 GLU A N 1
ATOM 731 C CA . GLU A 1 87 ? -2.186 -2.405 5.503 1.00 95.06 87 GLU A CA 1
ATOM 732 C C . GLU A 1 87 ? -2.156 -3.386 4.337 1.00 95.06 87 GLU A C 1
ATOM 734 O O . GLU A 1 87 ? -1.092 -3.600 3.763 1.00 95.06 87 GLU A O 1
ATOM 739 N N . VAL A 1 88 ? -3.310 -3.927 3.939 1.00 93.94 88 VAL A N 1
ATOM 740 C CA . VAL A 1 88 ? -3.409 -4.805 2.762 1.00 93.94 88 VAL A CA 1
ATOM 741 C C . VAL A 1 88 ? -2.994 -4.059 1.491 1.00 93.94 88 VAL A C 1
ATOM 743 O O . VAL A 1 88 ? -2.293 -4.614 0.645 1.00 93.94 88 VAL A O 1
ATOM 746 N N . ILE A 1 89 ? -3.372 -2.783 1.356 1.00 88.88 89 ILE A N 1
ATOM 747 C CA . ILE A 1 89 ? -2.916 -1.939 0.243 1.00 88.88 89 ILE A CA 1
ATOM 748 C C . ILE A 1 89 ? -1.389 -1.822 0.271 1.00 88.88 89 ILE A C 1
ATOM 750 O O . ILE A 1 89 ? -0.743 -2.112 -0.736 1.00 88.88 89 ILE A O 1
ATOM 754 N N . ALA A 1 90 ? -0.800 -1.443 1.408 1.00 93.06 90 ALA A N 1
ATOM 755 C CA . ALA A 1 90 ? 0.650 -1.324 1.548 1.00 93.06 90 ALA A CA 1
ATOM 756 C C . ALA A 1 90 ? 1.392 -2.636 1.243 1.00 93.06 90 ALA A C 1
ATOM 758 O O . ALA A 1 90 ? 2.417 -2.643 0.549 1.00 93.06 90 ALA A O 1
ATOM 759 N N . GLU A 1 91 ? 0.860 -3.754 1.738 1.00 93.00 91 GLU A N 1
ATOM 760 C CA . GLU A 1 91 ? 1.393 -5.082 1.478 1.00 93.00 91 GLU A CA 1
ATOM 761 C C . GLU A 1 91 ? 1.382 -5.368 -0.017 1.00 93.00 91 GLU A C 1
ATOM 763 O O . GLU A 1 91 ? 2.430 -5.693 -0.564 1.00 93.00 91 GLU A O 1
ATOM 768 N N . ASN A 1 92 ? 0.261 -5.162 -0.709 1.00 87.06 92 ASN A N 1
ATOM 769 C CA . ASN A 1 92 ? 0.182 -5.441 -2.139 1.00 87.06 92 ASN A CA 1
ATOM 770 C C . ASN A 1 92 ? 1.064 -4.518 -2.992 1.00 87.06 92 ASN A C 1
ATOM 772 O O . ASN A 1 92 ? 1.677 -4.975 -3.962 1.00 87.06 92 ASN A O 1
ATOM 776 N N . LEU A 1 93 ? 1.165 -3.229 -2.636 1.00 89.38 93 LEU A N 1
ATOM 777 C CA . LEU A 1 93 ? 2.109 -2.308 -3.280 1.00 89.38 93 LEU A CA 1
ATOM 778 C C . LEU A 1 93 ? 3.538 -2.867 -3.191 1.00 89.38 93 LEU A C 1
ATOM 780 O O . LEU A 1 93 ? 4.299 -2.785 -4.154 1.00 89.38 93 LEU A O 1
ATOM 784 N N . THR A 1 94 ? 3.889 -3.475 -2.059 1.00 89.38 94 THR A N 1
ATOM 785 C CA . THR A 1 94 ? 5.235 -3.991 -1.798 1.00 89.38 94 THR A CA 1
ATOM 786 C C . THR A 1 94 ? 5.471 -5.371 -2.408 1.00 89.38 94 THR A C 1
ATOM 788 O O . THR A 1 94 ? 6.424 -5.554 -3.161 1.00 89.38 94 THR A O 1
ATOM 791 N N . SER A 1 95 ? 4.615 -6.341 -2.094 1.00 89.00 95 SER A N 1
ATOM 792 C CA . SER A 1 95 ? 4.799 -7.754 -2.426 1.00 89.00 95 SER A CA 1
ATOM 793 C C . SER A 1 95 ? 4.509 -8.057 -3.891 1.00 89.00 95 SER A C 1
ATOM 795 O O . SER A 1 95 ? 5.180 -8.911 -4.467 1.00 89.00 95 SER A O 1
ATOM 797 N N . GLN A 1 96 ? 3.573 -7.330 -4.508 1.00 87.44 96 GLN A N 1
ATOM 798 C CA . GLN A 1 96 ? 3.182 -7.543 -5.899 1.00 87.44 96 GLN A CA 1
ATOM 799 C C . GLN A 1 96 ? 3.823 -6.492 -6.805 1.00 87.44 96 GLN A C 1
ATOM 801 O O . GLN A 1 96 ? 4.614 -6.826 -7.683 1.00 87.44 96 GLN A O 1
ATOM 806 N N . ILE A 1 97 ? 3.534 -5.206 -6.581 1.00 86.31 97 ILE A N 1
ATOM 807 C CA . ILE A 1 97 ? 3.890 -4.167 -7.558 1.00 86.31 97 ILE A CA 1
ATOM 808 C C . ILE A 1 97 ? 5.398 -3.897 -7.574 1.00 86.31 97 ILE A C 1
ATOM 810 O O . ILE A 1 97 ? 6.019 -3.977 -8.632 1.00 86.31 97 ILE A O 1
ATOM 814 N N . ILE A 1 98 ? 6.018 -3.603 -6.426 1.00 88.94 98 ILE A N 1
ATOM 815 C CA . ILE A 1 98 ? 7.466 -3.321 -6.365 1.00 88.94 98 ILE A CA 1
ATOM 816 C C . ILE A 1 98 ? 8.293 -4.538 -6.796 1.00 88.94 98 ILE A C 1
ATOM 818 O O . ILE A 1 98 ? 9.300 -4.373 -7.493 1.00 88.94 98 ILE A O 1
ATOM 822 N N . THR A 1 99 ? 7.871 -5.749 -6.425 1.00 89.12 99 THR A N 1
ATOM 823 C CA . THR A 1 99 ? 8.515 -6.996 -6.862 1.00 89.12 99 THR A CA 1
ATOM 824 C C . THR A 1 99 ? 8.507 -7.118 -8.386 1.00 89.12 99 THR A C 1
ATOM 826 O O . THR A 1 99 ? 9.570 -7.280 -8.991 1.00 89.12 99 THR A O 1
ATOM 829 N N . GLU A 1 100 ? 7.345 -6.955 -9.026 1.00 87.44 100 GLU A N 1
ATOM 830 C CA . GLU A 1 100 ? 7.226 -7.050 -10.485 1.00 87.44 100 GLU A CA 1
ATOM 831 C C . GLU A 1 100 ? 7.985 -5.934 -11.206 1.00 87.44 100 GLU A C 1
ATOM 833 O O . GLU A 1 100 ? 8.674 -6.192 -12.194 1.00 87.44 100 GLU A O 1
ATOM 838 N N . LEU A 1 101 ? 7.949 -4.704 -10.685 1.00 86.56 101 LEU A N 1
ATOM 839 C CA . LEU A 1 101 ? 8.744 -3.599 -11.224 1.00 86.56 101 LEU A CA 1
ATOM 840 C C . LEU A 1 101 ? 10.250 -3.876 -11.135 1.00 86.56 101 LEU A C 1
ATOM 842 O O . LEU A 1 101 ? 10.994 -3.512 -12.044 1.00 86.56 101 LEU A O 1
ATOM 846 N N . SER A 1 102 ? 10.712 -4.528 -10.065 1.00 89.88 102 SER A N 1
ATOM 847 C CA . SER A 1 102 ? 12.129 -4.872 -9.884 1.00 89.88 102 SER A CA 1
ATOM 848 C C . SER A 1 102 ? 12.575 -5.971 -10.851 1.00 89.88 102 SER A C 1
ATOM 850 O O . SER A 1 102 ? 13.655 -5.873 -11.446 1.00 89.88 102 SER A O 1
ATOM 852 N N . ARG A 1 103 ? 11.730 -6.992 -11.054 1.00 88.88 103 ARG A N 1
ATOM 853 C CA . ARG A 1 103 ? 11.937 -8.033 -12.071 1.00 88.88 103 ARG A CA 1
ATOM 854 C C . ARG A 1 103 ? 12.010 -7.409 -13.464 1.00 88.88 103 ARG A C 1
ATOM 856 O O . ARG A 1 103 ? 13.008 -7.582 -14.162 1.00 88.88 103 ARG A O 1
ATOM 863 N N . TYR A 1 104 ? 11.017 -6.594 -13.810 1.00 85.19 104 TYR A N 1
ATOM 864 C CA . TYR A 1 104 ? 10.940 -5.916 -15.100 1.00 85.19 104 TYR A CA 1
ATOM 865 C C . TYR A 1 104 ? 12.134 -4.983 -15.354 1.00 85.19 104 TYR A C 1
ATOM 867 O O . TYR A 1 104 ? 12.717 -4.984 -16.435 1.00 85.19 104 TYR A O 1
ATOM 875 N N . LEU A 1 105 ? 12.570 -4.226 -14.344 1.00 88.06 105 LEU A N 1
ATOM 876 C CA . LEU A 1 105 ? 13.756 -3.373 -14.448 1.00 88.06 105 LEU A CA 1
ATOM 877 C C . LEU A 1 105 ? 15.031 -4.180 -14.741 1.00 88.06 105 LEU A C 1
ATOM 879 O O . LEU A 1 105 ? 15.909 -3.718 -15.474 1.00 88.06 105 LEU A O 1
ATOM 883 N N . THR A 1 106 ? 15.146 -5.374 -14.159 1.00 89.25 106 THR A N 1
ATOM 884 C CA . THR A 1 106 ? 16.292 -6.268 -14.369 1.00 89.25 106 THR A CA 1
ATOM 885 C C . THR A 1 106 ? 16.303 -6.805 -15.798 1.00 89.25 106 THR A C 1
ATOM 887 O O . THR A 1 106 ? 17.344 -6.760 -16.456 1.00 89.25 106 THR A O 1
ATOM 890 N N . GLU A 1 107 ? 15.141 -7.229 -16.299 1.00 85.81 107 GLU A N 1
ATOM 891 C CA . GLU A 1 107 ? 14.941 -7.679 -17.682 1.00 85.81 107 GLU A CA 1
ATOM 892 C C . GLU A 1 107 ? 15.276 -6.564 -18.679 1.00 85.81 107 GLU A C 1
ATOM 894 O O . GLU A 1 107 ? 16.132 -6.760 -19.539 1.00 85.81 107 GLU A O 1
ATOM 899 N N . LEU A 1 108 ? 14.748 -5.350 -18.482 1.00 82.38 108 LEU A N 1
ATOM 900 C CA . LEU A 1 108 ? 15.060 -4.189 -19.326 1.00 82.38 108 LEU A CA 1
ATOM 901 C C . LEU A 1 108 ? 16.561 -3.876 -19.393 1.00 82.38 108 LEU A C 1
ATOM 903 O O . LEU A 1 108 ? 17.106 -3.577 -20.460 1.00 82.38 108 LEU A O 1
ATOM 907 N N . LYS A 1 109 ? 17.258 -3.933 -18.251 1.00 85.88 109 LYS A N 1
ATOM 908 C CA . LYS A 1 109 ? 18.708 -3.695 -18.192 1.00 85.88 109 LYS A CA 1
ATOM 909 C C . LYS A 1 109 ? 19.501 -4.800 -18.893 1.00 85.88 109 LYS A C 1
ATOM 911 O O . LYS A 1 109 ? 20.553 -4.508 -19.464 1.00 85.88 109 LYS A O 1
ATOM 916 N N . ALA A 1 110 ? 19.030 -6.045 -18.843 1.00 84.25 110 ALA A N 1
ATOM 917 C CA . ALA A 1 110 ? 19.648 -7.174 -19.532 1.00 84.25 110 ALA A CA 1
ATOM 918 C C . ALA A 1 110 ? 19.416 -7.105 -21.051 1.00 84.25 110 ALA A C 1
ATOM 920 O O . ALA A 1 110 ? 20.374 -7.202 -21.819 1.00 84.25 110 ALA A O 1
ATOM 921 N N . GLU A 1 111 ? 18.181 -6.842 -21.482 1.00 75.56 111 GLU A N 1
ATOM 922 C CA . GLU A 1 111 ? 17.803 -6.687 -22.891 1.00 75.56 111 GLU A CA 1
ATOM 923 C C . GLU A 1 111 ? 18.592 -5.567 -23.570 1.00 75.56 111 GLU A C 1
ATOM 925 O O . GLU A 1 111 ? 19.141 -5.762 -24.658 1.00 75.56 111 GLU A O 1
ATOM 930 N N . ARG A 1 112 ? 18.759 -4.420 -22.895 1.00 75.25 112 ARG A N 1
ATOM 931 C CA . ARG A 1 112 ? 19.561 -3.308 -23.422 1.00 75.25 112 ARG A CA 1
ATOM 932 C C . ARG A 1 112 ? 21.028 -3.681 -23.664 1.00 75.25 112 ARG A C 1
ATOM 934 O O . ARG A 1 112 ? 21.632 -3.148 -24.588 1.00 75.25 112 ARG A O 1
ATOM 941 N N . LYS A 1 113 ? 21.613 -4.593 -22.878 1.00 72.94 113 LYS A N 1
ATOM 942 C CA . LYS A 1 113 ? 22.991 -5.079 -23.099 1.00 72.94 113 LYS A CA 1
ATOM 943 C C . LYS A 1 113 ? 23.093 -6.074 -24.260 1.00 72.94 113 LYS A C 1
ATOM 945 O O . LYS A 1 113 ? 24.173 -6.238 -24.817 1.00 72.94 113 LYS A O 1
ATOM 950 N N . SER A 1 114 ? 21.994 -6.737 -24.622 1.00 68.94 114 SER A N 1
ATOM 951 C CA . SER A 1 114 ? 21.970 -7.870 -25.558 1.00 68.94 114 SER A CA 1
ATOM 952 C C . SER A 1 114 ? 21.778 -7.487 -27.038 1.00 68.94 114 SER A C 1
ATOM 954 O O . SER A 1 114 ? 21.716 -8.386 -27.874 1.00 68.94 114 SER A O 1
ATOM 956 N N . VAL A 1 115 ? 21.658 -6.193 -27.367 1.00 59.50 115 VAL A N 1
ATOM 957 C CA . VAL A 1 115 ? 21.290 -5.604 -28.678 1.00 59.50 115 VAL A CA 1
ATOM 958 C C . VAL A 1 115 ? 21.389 -6.553 -29.892 1.00 59.50 115 VAL A C 1
ATOM 960 O O . VAL A 1 115 ? 22.394 -6.597 -30.603 1.00 59.50 115 VAL A O 1
ATOM 963 N N . ARG A 1 116 ? 20.287 -7.253 -30.199 1.00 47.38 116 ARG A N 1
ATOM 964 C CA . ARG A 1 116 ? 19.961 -7.710 -31.557 1.00 47.38 116 ARG A CA 1
ATOM 965 C C . ARG A 1 116 ? 18.441 -7.716 -31.758 1.00 47.38 116 ARG A C 1
ATOM 967 O O . ARG A 1 116 ? 17.744 -8.577 -31.250 1.00 47.38 116 ARG A O 1
ATOM 974 N N . THR A 1 117 ? 17.987 -6.724 -32.525 1.00 47.69 117 THR A N 1
ATOM 975 C CA . THR A 1 117 ? 16.794 -6.713 -33.393 1.00 47.69 117 THR A CA 1
ATOM 976 C C . THR A 1 117 ? 15.439 -7.175 -32.819 1.00 47.69 117 THR A C 1
ATOM 978 O O . THR A 1 117 ? 15.198 -8.363 -32.655 1.00 47.69 117 THR A O 1
ATOM 981 N N . HIS A 1 118 ? 14.521 -6.199 -32.771 1.00 46.03 118 HIS A N 1
ATOM 982 C CA . HIS A 1 118 ? 13.051 -6.265 -32.710 1.00 46.03 118 HIS A CA 1
ATOM 983 C C . HIS A 1 118 ? 12.372 -6.108 -31.338 1.00 46.03 118 HIS A C 1
ATOM 985 O O . HIS A 1 118 ? 12.633 -6.825 -30.383 1.00 46.03 118 HIS A O 1
ATOM 991 N N . THR A 1 119 ? 11.397 -5.184 -31.340 1.00 47.72 119 THR A N 1
ATOM 992 C CA . THR A 1 119 ? 10.284 -5.005 -30.386 1.00 47.72 119 THR A CA 1
ATOM 993 C C . THR A 1 119 ? 10.614 -4.470 -28.994 1.00 47.72 119 THR A C 1
ATOM 995 O O . THR A 1 119 ? 10.574 -5.206 -28.024 1.00 47.72 119 THR A O 1
ATOM 998 N N . LEU A 1 120 ? 10.810 -3.151 -28.872 1.00 51.09 120 LEU A N 1
ATOM 999 C CA . LEU A 1 120 ? 10.809 -2.483 -27.563 1.00 51.09 120 LEU A CA 1
ATOM 1000 C C . LEU A 1 120 ? 9.764 -1.378 -27.259 1.00 51.09 120 LEU A C 1
ATOM 1002 O O . LEU A 1 120 ? 9.700 -1.042 -26.083 1.00 51.09 120 LEU A O 1
ATOM 1006 N N . PRO A 1 121 ? 8.903 -0.794 -28.133 1.00 53.94 121 PRO A N 1
ATOM 1007 C CA . PRO A 1 121 ? 8.328 0.496 -27.715 1.00 53.94 121 PRO A CA 1
ATOM 1008 C C . PRO A 1 121 ? 6.911 0.508 -27.102 1.00 53.94 121 PRO A C 1
ATOM 1010 O O . PRO A 1 121 ? 6.603 1.471 -26.415 1.00 53.94 121 PRO A O 1
ATOM 1013 N N . VAL A 1 122 ? 6.005 -0.461 -27.320 1.00 50.38 122 VAL A N 1
ATOM 1014 C CA . VAL A 1 122 ? 4.551 -0.145 -27.174 1.00 50.38 122 VAL A CA 1
ATOM 1015 C C . VAL A 1 122 ? 3.743 -1.037 -26.216 1.00 50.38 122 VAL A C 1
ATOM 1017 O O . VAL A 1 122 ? 2.819 -0.544 -25.573 1.00 50.38 122 VAL A O 1
ATOM 1020 N N . CYS A 1 123 ? 4.078 -2.320 -26.037 1.00 49.25 123 CYS A N 1
ATOM 1021 C CA . CYS A 1 123 ? 3.247 -3.215 -25.210 1.00 49.25 123 CYS A CA 1
ATOM 1022 C C . CYS A 1 123 ? 3.358 -2.962 -23.696 1.00 49.25 123 CYS A C 1
ATOM 1024 O O . CYS A 1 123 ? 2.385 -3.166 -22.973 1.00 49.25 123 CYS A O 1
ATOM 1026 N N . VAL A 1 124 ? 4.502 -2.483 -23.198 1.00 52.03 124 VAL A N 1
ATOM 1027 C CA . VAL A 1 124 ? 4.730 -2.422 -21.744 1.00 52.03 124 VAL A CA 1
ATOM 1028 C C . VAL A 1 124 ? 4.172 -1.150 -21.094 1.00 52.03 124 VAL A C 1
ATOM 1030 O O . VAL A 1 124 ? 3.654 -1.202 -19.981 1.00 52.03 124 VAL A O 1
ATOM 1033 N N . LEU A 1 125 ? 4.168 -0.022 -21.810 1.00 52.41 125 LEU A N 1
ATOM 1034 C CA . LEU A 1 125 ? 3.519 1.218 -21.360 1.00 52.41 125 LEU A CA 1
ATOM 1035 C C . LEU A 1 125 ? 1.992 1.064 -21.248 1.00 52.41 125 LEU A C 1
ATOM 1037 O O . LEU A 1 125 ? 1.393 1.602 -20.321 1.00 52.41 125 LEU A O 1
ATOM 1041 N N . ILE A 1 126 ? 1.370 0.277 -22.134 1.00 56.16 126 ILE A N 1
ATOM 1042 C CA . ILE A 1 126 ? -0.070 -0.018 -22.085 1.00 56.16 126 ILE A CA 1
ATOM 1043 C C . ILE A 1 126 ? -0.392 -0.968 -20.924 1.00 56.16 126 ILE A C 1
ATOM 1045 O O . ILE A 1 126 ? -1.363 -0.730 -20.213 1.00 56.16 126 ILE A O 1
ATOM 1049 N N . HIS A 1 127 ? 0.445 -1.978 -20.656 1.00 55.69 127 HIS A N 1
ATOM 1050 C CA . HIS A 1 127 ? 0.244 -2.889 -19.521 1.00 55.69 127 HIS A CA 1
ATOM 1051 C C . HIS A 1 127 ? 0.420 -2.200 -18.157 1.00 55.69 127 HIS A C 1
ATOM 1053 O O . HIS A 1 127 ? -0.376 -2.431 -17.252 1.00 55.69 127 HIS A O 1
ATOM 1059 N N . LEU A 1 128 ? 1.403 -1.305 -18.006 1.00 53.28 128 LEU A N 1
ATOM 1060 C CA . LEU A 1 128 ? 1.607 -0.529 -16.772 1.00 53.28 128 LEU A CA 1
ATOM 1061 C C . LEU A 1 128 ? 0.464 0.459 -16.498 1.00 53.28 128 LEU A C 1
ATOM 1063 O O . LEU A 1 128 ? 0.046 0.608 -15.348 1.00 53.28 128 LEU A O 1
ATOM 1067 N N . LEU A 1 129 ? -0.090 1.082 -17.544 1.00 58.38 129 LEU A N 1
ATOM 1068 C CA . LEU A 1 129 ? -1.285 1.922 -17.427 1.00 58.38 129 LEU A CA 1
ATOM 1069 C C . LEU A 1 129 ? -2.541 1.093 -17.105 1.00 58.38 129 LEU A C 1
ATOM 1071 O O . LEU A 1 129 ? -3.349 1.534 -16.292 1.00 58.38 129 LEU A O 1
ATOM 1075 N N . PHE A 1 130 ? -2.684 -0.119 -17.659 1.00 56.72 130 PHE A N 1
ATOM 1076 C CA . PHE A 1 130 ? -3.816 -1.014 -17.371 1.00 56.72 130 PHE A CA 1
ATOM 1077 C C . PHE A 1 130 ? -3.772 -1.591 -15.951 1.00 56.72 130 PHE A C 1
ATOM 1079 O O . PHE A 1 130 ? -4.799 -1.644 -15.281 1.00 56.72 130 PHE A O 1
ATOM 1086 N N . VAL A 1 131 ? -2.590 -1.966 -15.450 1.00 59.28 131 VAL A N 1
ATOM 1087 C CA . VAL A 1 131 ? -2.424 -2.454 -14.071 1.00 59.28 131 VAL A CA 1
ATOM 1088 C C . VAL A 1 131 ? -2.679 -1.329 -13.067 1.00 59.28 131 VAL A C 1
ATOM 1090 O O . VAL A 1 131 ? -3.380 -1.552 -12.086 1.00 59.28 131 VAL A O 1
ATOM 1093 N N . CYS A 1 132 ? -2.222 -0.100 -13.339 1.00 57.50 132 CYS A N 1
ATOM 1094 C CA . CYS A 1 132 ? -2.555 1.061 -12.504 1.00 57.50 132 CYS A CA 1
ATOM 1095 C C . CYS A 1 132 ? -4.047 1.409 -12.530 1.00 57.50 132 CYS A C 1
ATOM 1097 O O . CYS A 1 132 ? -4.616 1.708 -11.482 1.00 57.50 132 CYS A O 1
ATOM 1099 N N . ALA A 1 133 ? -4.681 1.369 -13.707 1.00 58.09 133 ALA A N 1
ATOM 1100 C CA . ALA A 1 133 ? -6.101 1.668 -13.864 1.00 58.09 133 ALA A CA 1
ATOM 1101 C C . ALA A 1 133 ? -6.987 0.614 -13.181 1.00 58.09 133 ALA A C 1
ATOM 1103 O O . ALA A 1 133 ? -7.926 0.984 -12.484 1.00 58.09 133 ALA A O 1
ATOM 1104 N N . ILE A 1 134 ? -6.659 -0.679 -13.299 1.00 59.47 134 ILE A N 1
ATOM 1105 C CA . ILE A 1 134 ? -7.382 -1.750 -12.598 1.00 59.47 134 ILE A CA 1
ATOM 1106 C C . ILE A 1 134 ? -7.181 -1.643 -11.081 1.00 59.47 134 ILE A C 1
ATOM 1108 O O . ILE A 1 134 ? -8.151 -1.776 -10.343 1.00 59.47 134 ILE A O 1
ATOM 1112 N N . TYR A 1 135 ? -5.987 -1.291 -10.592 1.00 55.97 135 TYR A N 1
ATOM 1113 C CA . TYR A 1 135 ? -5.767 -1.084 -9.153 1.00 55.97 135 TYR A CA 1
ATOM 1114 C C . TYR A 1 135 ? -6.545 0.112 -8.577 1.00 55.97 135 TYR A C 1
ATOM 1116 O O . TYR A 1 135 ? -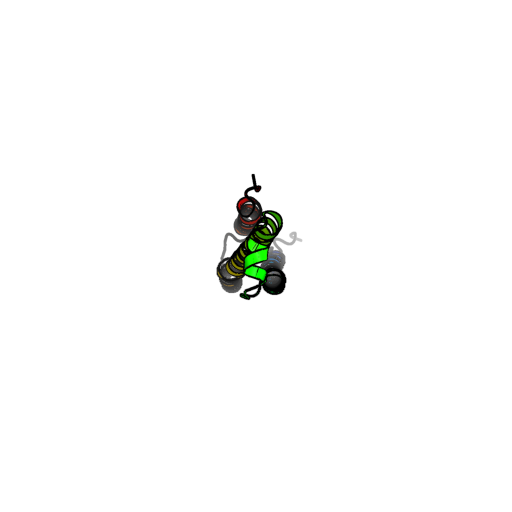7.008 0.058 -7.440 1.00 55.97 135 TYR A O 1
ATOM 1124 N N . PHE A 1 136 ? -6.713 1.188 -9.355 1.00 56.88 136 PHE A N 1
ATOM 1125 C CA . PHE A 1 136 ? -7.483 2.369 -8.943 1.00 56.88 136 PHE A CA 1
ATOM 1126 C C . PHE A 1 136 ? -9.006 2.180 -9.052 1.00 56.88 136 PHE A C 1
ATOM 1128 O O . PHE A 1 136 ? -9.738 2.812 -8.296 1.00 56.88 136 PHE A O 1
ATOM 1135 N N . LEU A 1 137 ? -9.487 1.318 -9.957 1.00 53.69 137 LEU A N 1
ATOM 1136 C CA . LEU A 1 137 ? -10.920 1.043 -10.150 1.00 53.69 137 LEU A CA 1
ATOM 1137 C C . LEU A 1 137 ? -11.463 -0.112 -9.288 1.00 53.69 137 LEU A C 1
ATOM 1139 O O . LEU A 1 137 ? -12.653 -0.105 -8.995 1.00 53.69 137 LEU A O 1
ATOM 1143 N N . TYR A 1 138 ? -10.642 -1.083 -8.863 1.00 50.44 138 TYR A N 1
ATOM 1144 C CA . TYR A 1 138 ? -11.122 -2.274 -8.130 1.00 50.44 138 TYR A CA 1
ATOM 1145 C C . TYR A 1 138 ? -10.971 -2.225 -6.598 1.00 50.44 138 TYR A C 1
ATOM 1147 O O . TYR A 1 138 ? -11.563 -3.057 -5.915 1.00 50.44 138 TYR A O 1
ATOM 1155 N N . ILE A 1 139 ? -10.226 -1.266 -6.033 1.00 52.84 139 ILE A N 1
ATOM 1156 C CA . ILE A 1 139 ? -10.053 -1.119 -4.566 1.00 52.84 139 ILE A CA 1
ATOM 1157 C C . ILE A 1 139 ? -11.073 -0.143 -3.939 1.00 52.84 139 ILE A C 1
ATOM 1159 O O . ILE A 1 139 ? -11.098 0.054 -2.731 1.00 52.84 139 ILE A O 1
ATOM 1163 N N . HIS A 1 140 ? -11.999 0.396 -4.735 1.00 50.66 140 HIS A N 1
ATOM 1164 C CA . HIS A 1 140 ? -13.184 1.091 -4.232 1.00 50.66 140 HIS A CA 1
ATOM 1165 C C . HIS A 1 140 ? -14.460 0.464 -4.818 1.00 50.66 140 HIS A C 1
ATOM 1167 O O . HIS A 1 140 ? -15.016 0.989 -5.785 1.00 50.66 140 HIS A O 1
ATOM 1173 N N . PRO A 1 141 ? -15.013 -0.613 -4.231 1.00 46.66 141 PRO A N 1
ATOM 1174 C CA . PRO A 1 141 ? -16.457 -0.712 -4.219 1.00 46.66 141 PRO A CA 1
ATOM 1175 C C . PRO A 1 141 ? -16.952 0.425 -3.317 1.00 46.66 141 PRO A C 1
ATOM 1177 O O . PRO A 1 141 ? -16.560 0.546 -2.156 1.00 46.66 141 PRO A O 1
ATOM 1180 N N . SER A 1 142 ? -17.741 1.325 -3.897 1.00 41.12 142 SER A N 1
ATOM 1181 C CA . SER A 1 142 ? -18.509 2.327 -3.161 1.00 41.12 142 SER A CA 1
ATOM 1182 C C . SER A 1 142 ? -19.189 1.654 -1.958 1.00 41.12 142 SER A C 1
ATOM 1184 O O . SER A 1 142 ? -19.831 0.621 -2.157 1.00 41.12 142 SER A O 1
ATOM 1186 N N . PRO A 1 143 ? -19.041 2.174 -0.726 1.00 46.69 143 PRO A N 1
ATOM 1187 C CA . PRO A 1 143 ? -19.779 1.634 0.402 1.00 46.69 143 PRO A CA 1
ATOM 1188 C C . PRO A 1 143 ? -21.247 2.042 0.230 1.00 46.69 143 PRO A C 1
ATOM 1190 O O . PRO A 1 143 ? -21.585 3.218 0.370 1.00 46.69 143 PRO A O 1
ATOM 1193 N N . SER A 1 144 ? -22.086 1.079 -0.152 1.00 39.88 144 SER A N 1
ATOM 1194 C CA . SER A 1 144 ? -23.546 1.141 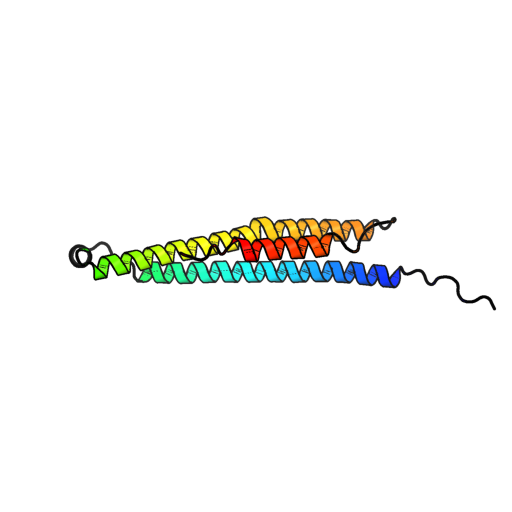-0.027 1.00 39.88 144 SER A CA 1
ATOM 1195 C C . SER A 1 144 ? -23.976 0.566 1.311 1.00 39.88 144 SER A C 1
ATOM 1197 O O . SER A 1 144 ? -23.522 -0.571 1.586 1.00 39.88 144 SER A O 1
#

Secondary structure (DSSP, 8-state):
--------THHHHHHHHHHHHHHHHHHHHHHHHHHHHHHHHHHHHHHHHHHHSPPS-HHHHHHTTSHHHHHHHHHHHHHHHHHHHHHHHHHHIIIIIIHHHHHHHHHHHHHHHT--SS--SSHHHHHHHHHHHHHHHHS-----

InterPro domains:
  IPR001060 FCH domain [PF00611] (9-87)
  IPR001060 FCH domain [SM00055] (2-93)
  IPR027267 AH/BAR domain superfamily [G3DSA:1.20.1270.60] (3-120)
  IPR027267 AH/BAR domain superfamily [SSF103657] (8-118)
  IPR031160 F-BAR domain [PS51741] (1-114)